Protein AF-A0A3N5TK66-F1 (afdb_monomer)

pLDDT: mean 79.14, std 9.28, range [45.78, 87.56]

Nearest PDB structures (foldseek):
  2xsj-assembly1_F  TM=9.283E-01  e=1.027E-05  Desulfomicrobium norvegicum
  2v4j-assembly1_F  TM=9.193E-01  e=1.353E-05  Nitratidesulfovibrio vulgaris str. 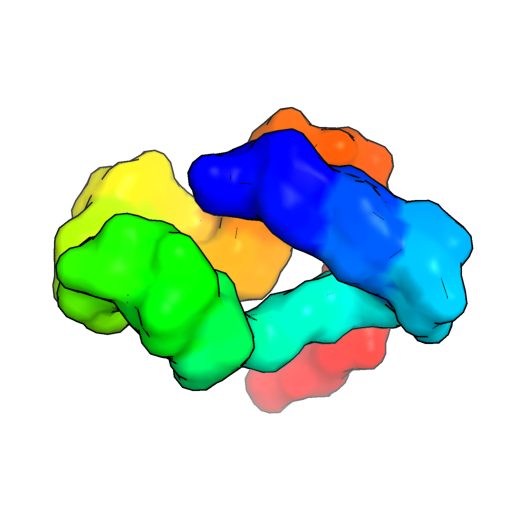Hildenborough
  3or1-assembly1_F  TM=9.332E-01  e=2.346E-05  Megalodesulfovibrio gigas
  3or2-assembly1_F  TM=9.350E-01  e=2.513E-05  Megalodesulfovibrio gigas
  1ji8-assembly1_A  TM=7.792E-01  e=9.291E-05  Pyrobaculum aerophilum

Structure (mmCIF, N/CA/C/O backbone):
data_AF-A0A3N5TK66-F1
#
_entry.id   AF-A0A3N5TK66-F1
#
loop_
_atom_site.group_PDB
_atom_site.id
_atom_site.type_symbol
_atom_site.label_atom_id
_atom_site.label_alt_id
_atom_site.label_comp_id
_atom_site.label_asym_id
_atom_site.label_entity_id
_atom_site.label_seq_id
_atom_site.pdbx_PDB_ins_code
_atom_site.Cartn_x
_atom_site.Cartn_y
_atom_site.Cartn_z
_atom_site.occupancy
_atom_site.B_iso_or_equiv
_atom_site.auth_seq_id
_atom_site.auth_comp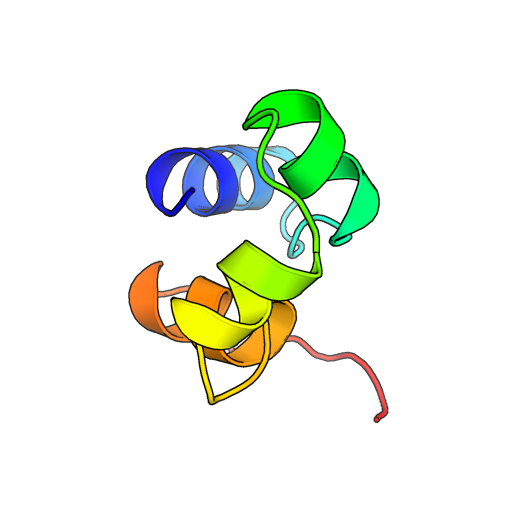_id
_atom_site.auth_asym_id
_atom_site.auth_atom_id
_atom_site.pdbx_PDB_model_num
ATOM 1 N N . ILE A 1 1 ? -9.518 -0.525 -1.328 1.00 78.38 1 ILE A N 1
ATOM 2 C CA . ILE A 1 1 ? -8.100 -0.072 -1.235 1.00 78.38 1 ILE A CA 1
ATOM 3 C C . ILE A 1 1 ? -7.245 -0.770 -2.290 1.00 78.38 1 ILE A C 1
ATOM 5 O O . ILE A 1 1 ? -6.629 -0.085 -3.093 1.00 78.38 1 ILE A O 1
ATOM 9 N N . VAL A 1 2 ? -7.246 -2.107 -2.318 1.00 81.94 2 VAL A N 1
ATOM 10 C CA . VAL A 1 2 ? -6.444 -2.936 -3.238 1.00 81.94 2 VAL A CA 1
ATOM 11 C C . VAL A 1 2 ? -6.729 -2.641 -4.716 1.00 81.94 2 VAL A C 1
ATOM 13 O O . VAL A 1 2 ? -5.793 -2.368 -5.461 1.00 81.94 2 VAL A O 1
ATOM 16 N N . ASP A 1 3 ? -7.999 -2.600 -5.124 1.00 85.31 3 ASP A N 1
ATOM 17 C CA . ASP A 1 3 ? -8.359 -2.307 -6.523 1.00 85.31 3 ASP A CA 1
ATOM 18 C C . ASP A 1 3 ? -7.935 -0.899 -6.941 1.00 85.31 3 ASP A C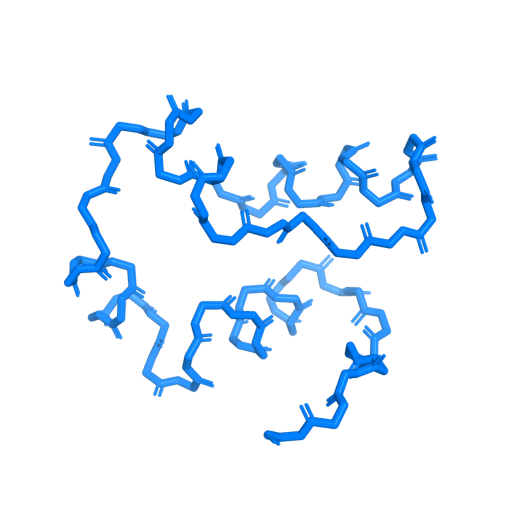 1
ATOM 20 O O . ASP A 1 3 ? -7.366 -0.707 -8.008 1.00 85.31 3 ASP A O 1
ATOM 24 N N . TYR A 1 4 ? -8.088 0.081 -6.045 1.00 85.44 4 TYR A N 1
ATOM 25 C CA . TYR A 1 4 ? -7.621 1.446 -6.292 1.00 85.44 4 TYR A CA 1
ATOM 26 C C . TYR A 1 4 ? -6.098 1.526 -6.468 1.00 85.44 4 TYR A C 1
ATOM 28 O O . TYR A 1 4 ? -5.617 2.264 -7.324 1.00 85.44 4 TYR A O 1
ATOM 36 N N . LEU A 1 5 ? -5.332 0.769 -5.674 1.00 82.06 5 LEU A N 1
ATOM 37 C CA . LEU A 1 5 ? -3.876 0.684 -5.816 1.00 82.06 5 LEU A CA 1
ATOM 38 C C . LEU A 1 5 ? -3.483 0.097 -7.172 1.00 82.06 5 LEU A C 1
ATOM 40 O O . LEU A 1 5 ? -2.582 0.634 -7.812 1.00 82.06 5 LEU A O 1
ATOM 44 N N . ARG A 1 6 ? -4.167 -0.964 -7.621 1.00 84.88 6 ARG A N 1
ATOM 45 C CA . ARG A 1 6 ? -3.942 -1.562 -8.944 1.00 84.88 6 ARG A CA 1
ATOM 46 C C . ARG A 1 6 ? -4.289 -0.596 -10.065 1.00 84.88 6 ARG A C 1
ATOM 48 O O . ARG A 1 6 ? -3.445 -0.360 -10.918 1.00 84.88 6 ARG A O 1
ATOM 55 N N . ASP A 1 7 ? -5.465 0.019 -10.028 1.00 87.56 7 ASP A N 1
ATOM 56 C CA . ASP A 1 7 ? -5.895 0.982 -11.045 1.00 87.56 7 ASP A CA 1
ATOM 57 C C . ASP A 1 7 ? -4.947 2.176 -11.142 1.00 87.56 7 ASP A C 1
ATOM 59 O O . ASP A 1 7 ? -4.613 2.637 -12.235 1.00 87.56 7 ASP A O 1
ATOM 63 N N . TYR A 1 8 ? -4.497 2.689 -9.996 1.00 86.38 8 TYR A N 1
ATOM 64 C CA . TYR A 1 8 ? -3.542 3.786 -9.960 1.00 86.38 8 TYR A CA 1
ATOM 65 C C . TYR A 1 8 ? -2.187 3.355 -10.530 1.00 86.38 8 TYR A C 1
ATOM 67 O O . TYR A 1 8 ? -1.589 4.084 -11.317 1.00 86.38 8 TYR A O 1
ATOM 75 N N . TYR A 1 9 ? -1.724 2.155 -10.188 1.00 84.75 9 TYR A N 1
ATOM 76 C CA . TYR A 1 9 ? -0.479 1.611 -10.715 1.00 84.75 9 TYR A CA 1
ATOM 77 C C . TYR A 1 9 ? -0.539 1.355 -12.221 1.00 84.75 9 TYR A C 1
ATOM 79 O O . TYR A 1 9 ? 0.402 1.688 -12.927 1.00 84.75 9 TYR A O 1
ATOM 87 N N . VAL A 1 10 ? -1.655 0.847 -12.741 1.00 86.56 10 VAL A N 1
ATOM 88 C CA . VAL A 1 10 ? -1.853 0.664 -14.187 1.00 86.56 10 VAL A CA 1
ATOM 89 C C . VAL A 1 10 ? -1.842 2.010 -14.921 1.00 86.56 10 VAL A C 1
ATOM 91 O O . VAL A 1 10 ? -1.318 2.099 -16.026 1.00 86.56 10 VAL A O 1
ATOM 94 N N . LYS A 1 11 ? -2.377 3.073 -14.307 1.00 87.50 11 LYS A N 1
ATOM 95 C CA . LYS A 1 11 ? -2.433 4.414 -14.914 1.00 87.50 11 LYS A CA 1
ATOM 96 C C . LYS A 1 11 ? -1.124 5.195 -14.834 1.00 87.50 11 LYS A C 1
ATOM 98 O O . LYS A 1 11 ? -0.804 5.922 -15.766 1.00 87.50 11 LYS A O 1
ATOM 103 N N . PHE A 1 12 ? -0.403 5.095 -13.719 1.00 85.81 12 PHE A N 1
ATOM 104 C CA . PHE A 1 12 ? 0.750 5.954 -13.423 1.00 85.81 12 PHE A CA 1
ATOM 105 C C . PHE A 1 12 ? 2.077 5.193 -13.295 1.00 85.81 12 PHE A C 1
ATOM 107 O O . PHE A 1 12 ? 3.126 5.821 -13.199 1.00 85.81 12 PHE A O 1
ATOM 114 N N . GLY A 1 13 ? 2.056 3.860 -13.247 1.00 81.62 13 GLY A N 1
ATOM 115 C CA . GLY A 1 13 ? 3.243 3.013 -13.072 1.00 81.62 13 GLY A CA 1
ATOM 116 C C . GLY A 1 13 ? 3.878 3.071 -11.678 1.00 81.62 13 GLY A C 1
ATOM 117 O O . GLY A 1 13 ? 4.926 2.468 -11.453 1.00 81.62 13 GLY A O 1
ATOM 118 N N . VAL A 1 14 ? 3.272 3.794 -10.730 1.00 82.81 14 VAL A N 1
ATOM 119 C CA . VAL A 1 14 ? 3.805 4.023 -9.377 1.00 82.81 14 VAL A CA 1
ATOM 120 C C . VAL A 1 14 ? 2.729 3.827 -8.316 1.00 82.81 14 VAL A C 1
ATOM 122 O O . VAL A 1 14 ? 1.535 3.917 -8.597 1.00 82.81 14 VAL A O 1
ATOM 125 N N . ALA A 1 15 ? 3.141 3.553 -7.078 1.00 79.00 15 ALA A N 1
ATOM 126 C CA . ALA A 1 15 ? 2.209 3.437 -5.965 1.00 79.00 15 ALA A CA 1
ATOM 127 C C . ALA A 1 15 ? 1.605 4.815 -5.607 1.00 79.00 15 ALA A C 1
ATOM 129 O O . ALA A 1 15 ? 2.336 5.807 -5.544 1.00 79.00 15 ALA A O 1
ATOM 130 N N . PRO A 1 16 ? 0.290 4.907 -5.340 1.00 82.44 16 PRO A N 1
ATOM 131 C CA . PRO A 1 16 ? -0.336 6.142 -4.897 1.00 82.44 16 PRO A CA 1
ATOM 132 C C . PRO A 1 16 ? 0.156 6.558 -3.503 1.00 82.44 16 PRO A C 1
ATOM 134 O O . PRO A 1 16 ? 0.352 5.710 -2.627 1.00 82.44 16 PRO A O 1
ATOM 137 N N . PRO A 1 17 ? 0.275 7.868 -3.241 1.00 83.88 17 PRO A N 1
ATOM 138 C CA . PRO A 1 17 ? 0.568 8.371 -1.907 1.00 83.88 17 PRO A CA 1
ATOM 139 C C . PRO A 1 17 ? -0.612 8.127 -0.959 1.00 83.88 17 PRO A C 1
ATOM 141 O O . PRO A 1 17 ? -1.781 8.194 -1.349 1.00 83.88 17 PRO A O 1
ATOM 144 N N . ILE A 1 18 ? -0.320 7.931 0.328 1.00 80.31 18 ILE A N 1
ATOM 145 C CA . ILE A 1 18 ? -1.339 7.578 1.328 1.00 80.31 18 ILE A CA 1
ATOM 146 C C . ILE A 1 18 ? -2.465 8.615 1.451 1.00 80.31 18 ILE A C 1
ATOM 148 O O . ILE A 1 18 ? -3.624 8.251 1.615 1.00 80.31 18 ILE A O 1
ATOM 152 N N . ARG A 1 19 ? -2.161 9.907 1.265 1.00 82.50 19 ARG A N 1
ATOM 153 C CA . ARG A 1 19 ? -3.168 10.984 1.267 1.00 82.50 19 ARG A CA 1
ATOM 154 C C . ARG A 1 19 ? -4.230 10.811 0.175 1.00 82.50 19 ARG A C 1
ATOM 156 O O . ARG A 1 19 ? -5.390 11.131 0.411 1.00 82.50 19 ARG A O 1
ATOM 163 N N . MET A 1 20 ? -3.851 10.313 -1.005 1.00 85.44 20 MET A N 1
ATOM 164 C CA . MET A 1 20 ? -4.801 10.021 -2.088 1.00 85.44 20 MET A CA 1
ATOM 165 C C . MET A 1 20 ? -5.691 8.838 -1.724 1.00 85.44 20 MET A C 1
ATOM 167 O O . MET A 1 20 ? -6.889 8.880 -1.980 1.00 85.44 20 MET A O 1
ATOM 171 N N . VAL A 1 21 ? -5.114 7.805 -1.104 1.00 83.44 21 VAL A N 1
ATOM 172 C CA . VAL A 1 21 ? -5.866 6.632 -0.644 1.00 83.44 21 VAL A CA 1
ATOM 173 C C . VAL A 1 21 ? -6.899 7.054 0.398 1.00 83.44 21 VAL A C 1
ATOM 175 O O . VAL A 1 21 ? -8.073 6.795 0.182 1.00 83.44 21 VAL A O 1
ATOM 178 N N . VAL A 1 22 ? -6.498 7.799 1.435 1.00 86.31 22 VAL A N 1
ATOM 179 C CA . VAL A 1 22 ? -7.402 8.335 2.473 1.00 86.31 22 VAL A CA 1
ATOM 180 C C . VAL A 1 22 ? -8.528 9.168 1.856 1.00 86.31 22 VAL A C 1
ATOM 182 O O . VAL A 1 22 ? -9.692 8.935 2.159 1.00 86.31 22 VAL A O 1
ATOM 185 N N . LYS A 1 23 ? -8.218 10.085 0.926 1.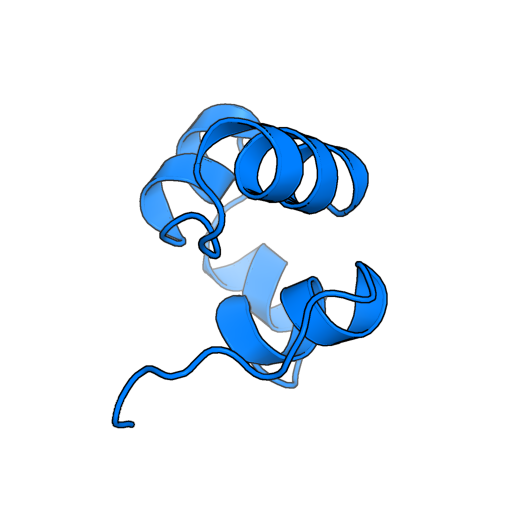00 87.06 23 LYS A N 1
ATOM 186 C CA . LYS A 1 23 ? -9.244 10.887 0.232 1.00 87.06 23 LYS A CA 1
ATOM 187 C C . LYS A 1 23 ? -10.205 10.047 -0.611 1.00 87.06 23 LYS A C 1
ATOM 189 O O . LYS A 1 23 ? -11.373 10.396 -0.717 1.00 87.06 23 LYS A O 1
ATOM 194 N N . ARG A 1 24 ? -9.716 8.981 -1.249 1.00 85.56 24 ARG A N 1
ATOM 195 C CA . ARG A 1 24 ? -10.519 8.127 -2.134 1.00 85.56 24 ARG A CA 1
ATOM 196 C C . ARG A 1 24 ? -11.375 7.137 -1.352 1.00 85.56 24 ARG A C 1
ATOM 198 O O . ARG A 1 24 ? -12.500 6.872 -1.754 1.00 85.56 24 ARG A O 1
ATOM 205 N N . THR A 1 25 ? -10.830 6.552 -0.288 1.00 82.19 25 THR A N 1
ATOM 206 C CA . THR A 1 25 ? -11.520 5.532 0.507 1.00 82.19 25 THR A CA 1
ATOM 207 C C . THR A 1 25 ? -12.286 6.107 1.689 1.00 82.19 25 THR A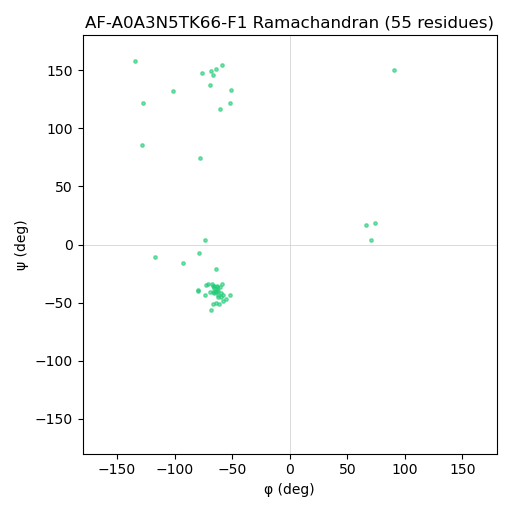 C 1
ATOM 209 O O . THR A 1 25 ? -13.115 5.397 2.239 1.00 82.19 25 THR A O 1
ATOM 212 N N . GLY A 1 26 ? -12.021 7.355 2.088 1.00 86.31 26 GLY A N 1
ATOM 213 C CA . GLY A 1 26 ? -12.637 7.982 3.262 1.00 86.31 26 GLY A CA 1
ATOM 214 C C . GLY A 1 26 ? -12.230 7.332 4.587 1.00 86.31 26 GLY A C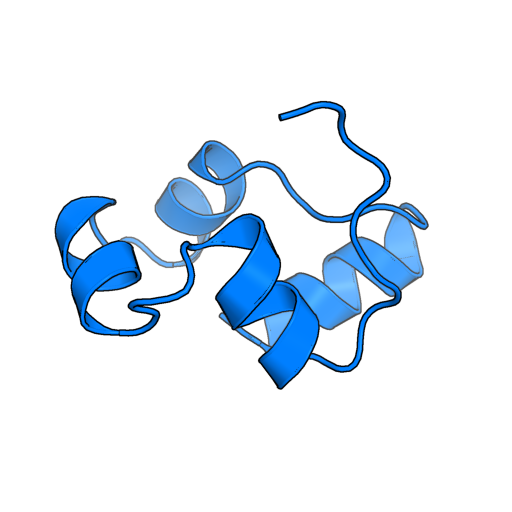 1
ATOM 215 O O . GLY A 1 26 ? -12.915 7.507 5.585 1.00 86.31 26 GLY A O 1
ATOM 216 N N . ILE A 1 27 ? -11.145 6.551 4.587 1.00 84.00 27 ILE A N 1
ATOM 217 C CA . ILE A 1 27 ? -10.665 5.798 5.753 1.00 84.00 27 ILE A CA 1
ATOM 218 C C . ILE A 1 27 ? -9.501 6.566 6.355 1.00 84.00 27 ILE A C 1
ATOM 220 O O . ILE A 1 27 ? -8.575 6.943 5.633 1.00 84.00 27 ILE A O 1
ATOM 224 N N . ASP A 1 28 ? -9.529 6.746 7.670 1.00 86.56 28 ASP A N 1
ATOM 225 C CA . ASP A 1 28 ? -8.465 7.427 8.390 1.00 86.56 28 ASP A CA 1
ATOM 226 C C . ASP A 1 28 ? -7.136 6.680 8.313 1.00 86.56 28 ASP A C 1
ATOM 228 O O . ASP A 1 28 ? -7.070 5.450 8.273 1.00 86.56 28 ASP A O 1
ATOM 232 N N . LEU A 1 29 ? -6.042 7.442 8.386 1.00 82.56 29 LEU A N 1
ATOM 233 C CA . LEU A 1 29 ? -4.688 6.891 8.374 1.00 82.56 29 LEU A CA 1
ATOM 234 C C . LEU A 1 29 ? -4.523 5.785 9.428 1.00 82.56 29 LEU A C 1
ATOM 236 O O . LEU A 1 29 ? -3.976 4.728 9.127 1.00 82.56 29 LEU A O 1
ATOM 240 N N . LYS A 1 30 ? -5.046 6.009 10.640 1.00 85.50 30 LYS A N 1
ATOM 241 C CA . LYS A 1 30 ? -4.957 5.068 11.763 1.00 85.50 30 LYS A CA 1
ATOM 242 C C . LYS A 1 30 ? -5.610 3.722 11.440 1.00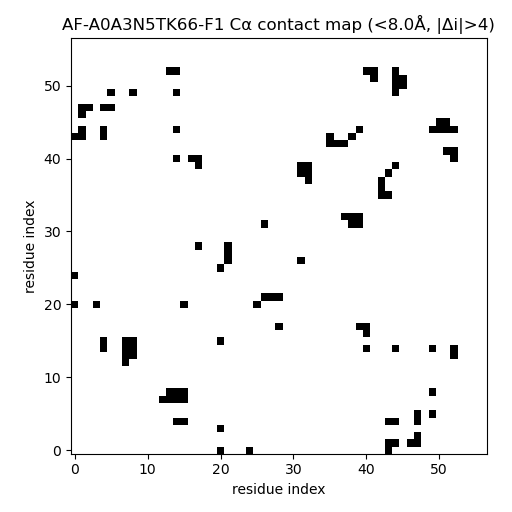 85.50 30 LYS A C 1
ATOM 244 O O . LYS A 1 30 ? -4.985 2.687 11.640 1.00 85.50 30 LYS A O 1
ATOM 249 N N . GLN A 1 31 ? -6.801 3.742 10.846 1.00 86.06 31 GLN A N 1
ATOM 250 C CA . GLN A 1 31 ? -7.493 2.526 10.421 1.00 86.06 31 GLN A CA 1
ATOM 251 C C . GLN A 1 31 ? -6.737 1.805 9.301 1.00 86.06 31 GLN A C 1
ATOM 253 O O . GLN A 1 31 ? -6.681 0.581 9.283 1.00 86.06 31 GLN A O 1
ATOM 258 N N . ILE A 1 32 ? -6.093 2.535 8.384 1.00 83.00 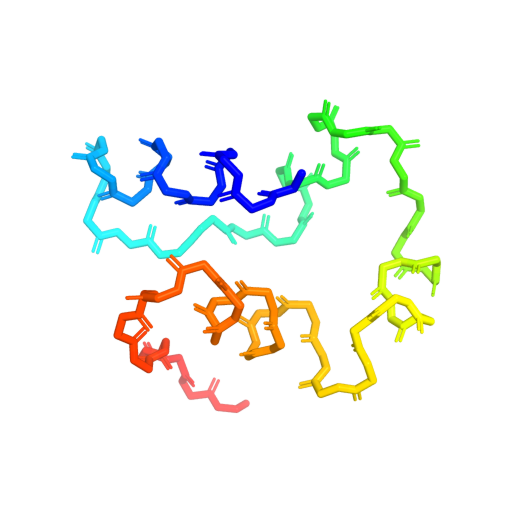32 ILE A N 1
ATOM 259 C CA . ILE A 1 32 ? -5.260 1.900 7.353 1.00 83.00 32 ILE A CA 1
ATOM 260 C C . ILE A 1 32 ? -4.041 1.206 7.982 1.00 83.00 32 ILE A C 1
ATOM 262 O O . ILE A 1 32 ? -3.673 0.122 7.535 1.00 83.00 32 ILE A O 1
ATOM 266 N N . TYR A 1 33 ? -3.430 1.784 9.019 1.00 83.50 33 TYR A N 1
ATOM 267 C CA . TYR A 1 33 ? -2.351 1.127 9.769 1.00 83.50 33 TYR A CA 1
ATOM 268 C C . TYR A 1 33 ? -2.835 -0.106 10.547 1.00 83.50 33 TYR A C 1
ATOM 270 O O . TYR A 1 33 ? -2.110 -1.095 10.606 1.00 83.50 33 TYR A O 1
ATOM 278 N N . GLU A 1 34 ? -4.054 -0.082 11.092 1.00 86.19 34 GLU A N 1
ATOM 279 C CA . GLU A 1 34 ? -4.675 -1.249 11.739 1.00 86.19 34 GLU A CA 1
ATOM 280 C C . GLU A 1 34 ? -4.972 -2.372 10.730 1.00 86.19 34 GLU A C 1
ATOM 282 O O . GLU A 1 34 ? -4.707 -3.540 11.004 1.00 86.19 34 GLU A O 1
ATOM 287 N N . LEU A 1 35 ? -5.449 -2.023 9.531 1.00 82.50 35 LEU A N 1
ATOM 288 C CA . LEU A 1 35 ? -5.700 -2.975 8.442 1.00 82.50 35 LEU A CA 1
ATOM 289 C C . LEU A 1 35 ? -4.405 -3.532 7.832 1.00 82.50 35 LEU A C 1
ATOM 291 O O . LEU A 1 35 ? -4.359 -4.683 7.397 1.00 82.50 35 LEU A O 1
ATOM 295 N N . PHE A 1 36 ? -3.351 -2.718 7.777 1.00 82.69 36 PHE A N 1
ATOM 296 C CA . PHE A 1 36 ? -2.059 -3.073 7.198 1.00 82.69 36 PHE A CA 1
ATOM 297 C C . PHE A 1 36 ? -0.926 -2.775 8.192 1.00 82.69 36 PHE A C 1
ATOM 299 O O . PHE A 1 36 ? -0.259 -1.742 8.070 1.00 82.69 36 PHE A O 1
ATOM 306 N N . PRO A 1 37 ? -0.611 -3.704 9.118 1.00 76.94 37 PRO A N 1
ATOM 307 C CA . PRO A 1 37 ? 0.430 -3.491 10.131 1.00 76.94 37 PRO A CA 1
ATOM 308 C C . PRO A 1 37 ? 1.833 -3.328 9.525 1.00 76.94 37 PRO A C 1
ATOM 310 O O . PRO A 1 37 ? 2.715 -2.721 10.122 1.00 76.94 37 PRO A O 1
ATOM 313 N N . GLY A 1 38 ? 2.045 -3.813 8.296 1.00 72.75 38 GLY A N 1
ATOM 314 C CA . GLY A 1 38 ? 3.274 -3.585 7.525 1.00 72.75 38 GLY A CA 1
ATOM 315 C C . GLY A 1 38 ? 3.423 -2.164 6.964 1.00 72.75 38 GLY A C 1
ATOM 316 O O . GLY A 1 38 ? 4.370 -1.914 6.220 1.00 72.75 38 GLY A O 1
ATOM 317 N N . GLY A 1 39 ? 2.492 -1.261 7.279 1.00 74.69 39 GLY A N 1
ATOM 318 C CA . GLY A 1 39 ? 2.400 0.098 6.767 1.00 74.69 39 GLY A CA 1
ATOM 319 C C . GLY A 1 39 ? 1.552 0.185 5.492 1.00 74.69 39 GLY A C 1
ATOM 320 O O . GLY A 1 39 ? 1.530 -0.755 4.695 1.00 74.69 39 GLY A O 1
ATOM 321 N N . PRO A 1 40 ? 0.881 1.320 5.242 1.00 74.38 40 PRO A N 1
ATOM 322 C CA . PRO A 1 40 ? -0.018 1.488 4.103 1.00 74.38 40 PRO A CA 1
ATOM 323 C C . PRO A 1 40 ? 0.668 1.259 2.755 1.00 74.38 40 PRO A C 1
ATOM 325 O O . PRO A 1 40 ? 0.126 0.578 1.896 1.00 74.38 40 PRO A O 1
ATOM 328 N N . ALA A 1 41 ? 1.881 1.786 2.565 1.00 72.19 41 ALA A N 1
ATOM 329 C CA . ALA A 1 41 ? 2.604 1.627 1.308 1.00 72.19 41 ALA A CA 1
ATOM 330 C C . ALA A 1 41 ? 3.039 0.169 1.104 1.00 72.19 41 ALA A C 1
ATOM 332 O O . ALA A 1 41 ? 2.666 -0.464 0.124 1.00 72.19 41 ALA A O 1
ATOM 333 N N . LYS A 1 42 ? 3.785 -0.402 2.052 1.00 75.19 42 LYS A N 1
ATOM 334 C CA . LYS A 1 42 ? 4.360 -1.746 1.914 1.00 75.19 42 LYS A CA 1
ATOM 335 C C . LYS A 1 42 ? 3.308 -2.850 2.043 1.00 75.19 42 LYS A C 1
ATOM 337 O O . LYS A 1 42 ? 3.318 -3.786 1.250 1.00 75.19 42 LYS A O 1
ATOM 342 N N . GLY A 1 43 ? 2.400 -2.740 3.008 1.00 79.50 43 GLY A N 1
ATOM 343 C CA . GLY A 1 43 ? 1.307 -3.683 3.227 1.00 79.50 43 GLY A CA 1
ATOM 344 C C . GLY A 1 43 ? 0.297 -3.657 2.088 1.00 79.50 43 GLY A C 1
ATOM 345 O O . GLY A 1 43 ? 0.027 -4.701 1.497 1.00 79.50 43 GLY A O 1
ATOM 346 N N . ALA A 1 44 ? -0.199 -2.477 1.709 1.00 78.75 44 ALA A N 1
ATOM 347 C CA . ALA A 1 44 ? -1.213 -2.407 0.667 1.00 78.75 44 ALA A CA 1
ATOM 348 C C . ALA A 1 44 ? -0.637 -2.692 -0.732 1.00 78.75 44 ALA A C 1
ATOM 350 O O . ALA A 1 44 ? -1.302 -3.374 -1.507 1.00 78.75 44 ALA A O 1
ATOM 351 N N . CYS A 1 45 ? 0.611 -2.296 -1.043 1.00 78.75 45 CYS A N 1
ATOM 352 C CA . CYS A 1 45 ? 1.266 -2.713 -2.295 1.00 78.75 45 CYS A CA 1
ATOM 353 C C . CYS A 1 45 ? 1.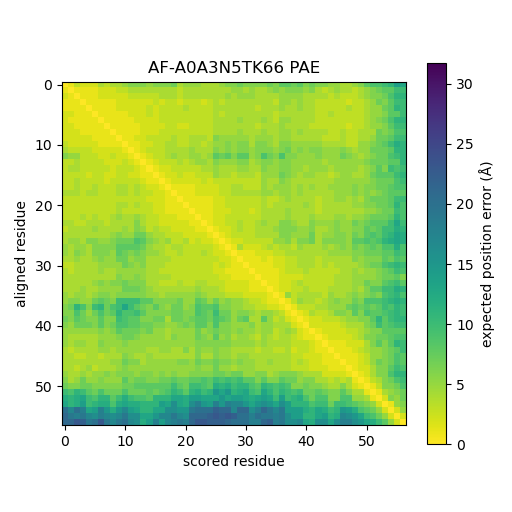493 -4.229 -2.344 1.00 78.75 45 CYS A C 1
ATOM 355 O O . CYS A 1 45 ? 1.237 -4.841 -3.378 1.00 78.75 45 CYS A O 1
ATOM 357 N N . LYS A 1 46 ? 1.902 -4.852 -1.226 1.00 79.12 46 LYS A N 1
ATOM 358 C CA . LYS A 1 46 ? 2.080 -6.311 -1.146 1.00 79.12 46 LYS A CA 1
ATOM 359 C C . LYS A 1 46 ? 0.767 -7.055 -1.386 1.00 79.12 46 LYS A C 1
ATOM 361 O O . LYS A 1 46 ? 0.751 -8.005 -2.158 1.00 79.12 46 LYS A O 1
ATOM 366 N N . VAL A 1 47 ? -0.329 -6.614 -0.766 1.00 79.62 47 VAL A N 1
ATOM 367 C CA . VAL A 1 47 ? -1.659 -7.219 -0.969 1.00 79.62 47 VAL A CA 1
ATOM 368 C C . VAL A 1 47 ? -2.174 -6.977 -2.390 1.00 79.62 47 VAL A C 1
ATOM 370 O O . VAL A 1 47 ? -2.817 -7.842 -2.978 1.00 79.62 47 VAL A O 1
ATOM 373 N N . ALA A 1 48 ? -1.854 -5.828 -2.979 1.00 79.19 48 ALA A N 1
ATOM 374 C CA . ALA A 1 48 ? -2.245 -5.500 -4.342 1.00 79.19 48 ALA A CA 1
ATOM 375 C C . ALA A 1 48 ? -1.386 -6.165 -5.430 1.00 79.19 48 ALA A C 1
ATOM 377 O O . ALA A 1 48 ? -1.774 -6.120 -6.598 1.00 79.19 48 ALA A O 1
ATOM 378 N N . GLY A 1 49 ? -0.296 -6.849 -5.063 1.00 78.62 49 GLY A N 1
ATOM 379 C CA . GLY A 1 49 ? 0.612 -7.508 -6.007 1.00 78.62 49 GLY A CA 1
ATOM 380 C C . GLY A 1 49 ? 1.507 -6.528 -6.768 1.00 78.62 49 GLY A C 1
ATOM 381 O O . GLY A 1 49 ? 2.037 -6.874 -7.819 1.00 78.62 49 GLY A O 1
ATOM 382 N N . LEU A 1 50 ? 1.656 -5.302 -6.260 1.00 77.88 50 LEU A N 1
ATOM 383 C CA . LEU A 1 50 ? 2.529 -4.297 -6.857 1.00 77.88 50 LEU A CA 1
ATOM 384 C C . LEU A 1 50 ? 3.996 -4.616 -6.524 1.00 77.88 50 LEU A C 1
ATOM 386 O O . LEU A 1 50 ? 4.284 -5.113 -5.426 1.00 77.88 50 LEU A O 1
ATOM 390 N N . PRO A 1 51 ? 4.940 -4.292 -7.428 1.00 71.88 51 PRO A N 1
ATOM 391 C CA . PRO A 1 51 ? 6.359 -4.407 -7.131 1.00 71.88 51 PRO A CA 1
ATOM 392 C C . PRO A 1 51 ? 6.728 -3.547 -5.921 1.00 71.88 51 PRO A C 1
ATOM 394 O O . PRO A 1 51 ? 6.058 -2.566 -5.585 1.00 71.88 51 PRO A O 1
ATOM 397 N N . LYS A 1 52 ? 7.800 -3.957 -5.236 1.00 63.00 52 LYS A N 1
ATOM 398 C CA . LYS A 1 52 ? 8.261 -3.331 -3.995 1.00 63.00 52 LYS A CA 1
ATOM 399 C C . LYS A 1 52 ? 8.400 -1.816 -4.228 1.00 63.00 52 LYS A C 1
ATOM 401 O O . LYS A 1 52 ? 9.129 -1.440 -5.143 1.00 63.00 52 LYS A O 1
ATOM 406 N N . PRO A 1 53 ? 7.705 -0.959 -3.456 1.00 65.25 53 PRO A N 1
ATOM 407 C CA . PRO A 1 53 ? 7.753 0.477 -3.686 1.00 65.25 53 PRO A CA 1
ATOM 408 C C . PRO A 1 53 ? 9.197 0.953 -3.528 1.00 65.25 53 PRO A C 1
ATOM 410 O O . PRO A 1 53 ? 9.786 0.819 -2.454 1.00 65.25 53 PRO A O 1
ATOM 413 N N . THR A 1 54 ? 9.774 1.472 -4.610 1.00 58.69 54 THR A N 1
ATOM 414 C CA . THR A 1 54 ? 11.098 2.096 -4.619 1.00 58.69 54 THR A CA 1
ATOM 415 C C . THR A 1 54 ? 10.964 3.497 -4.030 1.00 58.69 54 THR A C 1
ATOM 417 O O . THR A 1 54 ? 10.918 4.492 -4.741 1.00 58.69 54 THR A O 1
ATOM 420 N N . GLY A 1 55 ? 10.798 3.573 -2.716 1.00 50.69 55 GLY A N 1
ATOM 421 C CA . GLY A 1 55 ? 10.884 4.813 -1.957 1.00 50.69 55 GLY A CA 1
ATOM 422 C C . GLY A 1 55 ? 11.864 4.575 -0.828 1.00 50.69 55 GLY A C 1
ATOM 423 O O . GLY A 1 55 ? 11.674 3.627 -0.063 1.00 50.69 55 GLY A O 1
ATOM 424 N N . CYS A 1 56 ? 12.933 5.370 -0.764 1.00 45.78 56 CYS A N 1
ATOM 425 C CA . CYS A 1 56 ? 13.784 5.396 0.420 1.00 45.78 56 CYS A CA 1
ATOM 426 C C . CYS A 1 56 ? 12.897 5.608 1.652 1.00 45.78 56 CYS A C 1
ATOM 428 O O . CYS A 1 56 ? 11.978 6.429 1.617 1.00 45.78 56 CYS A O 1
ATOM 430 N N . VAL A 1 57 ? 13.152 4.775 2.663 1.00 50.31 57 VAL A N 1
ATOM 431 C CA . VAL A 1 57 ? 12.537 4.804 3.997 1.00 50.31 57 VAL A CA 1
ATOM 432 C C . VAL A 1 57 ? 12.486 6.204 4.588 1.00 50.31 57 VAL A C 1
ATOM 434 O O . VAL A 1 57 ? 13.467 6.954 4.396 1.00 50.31 57 VAL A O 1
#

Secondary structure (DSSP, 8-state):
-HHHHHHHHHHHSSPPPHHHHHHHH---HHHHHHH-TT-HHHHHHHHHTPPPP----

Radius of gyration: 10.35 Å; Cα contacts (8 Å, |Δi|>4): 59; chains: 1; bounding box: 26×18×27 Å

Solvent-accessible surface area (backbone atoms only — not comparable to full-atom values): 3507 Å² total; per-residue (Å²): 110,48,66,58,47,43,55,41,25,76,74,67,75,43,84,73,56,67,70,58,49,31,70,72,70,73,47,54,70,67,58,43,37,71,76,19,81,68,34,56,68,58,30,45,30,55,75,45,69,47,77,82,76,91,62,87,128

Foldseek 3Di:
DLVVQVVCCVVPVAGDDVVVVCVVVVDDLVVCCVVFVVHNQQRSCVVSVHPGHPDDD

Sequence (57 aa):
IVDYLRDYYVKFGVAPPIRMVVKRTGIDLKQIYELFPGGPAKGACKVAGLPKPTGCV

Mean predicted aligned error: 5.34 Å